Protein AF-A0A2W6PCV1-F1 (afdb_monomer_lite)

Radius of gyration: 12.13 Å; chains: 1; bounding box: 25×15×32 Å

Structure (mmCIF, N/CA/C/O backbone):
data_AF-A0A2W6PCV1-F1
#
_entry.id   AF-A0A2W6PCV1-F1
#
loop_
_atom_site.group_PDB
_atom_site.id
_atom_site.type_symbol
_atom_site.label_atom_id
_atom_site.label_alt_id
_atom_site.label_comp_id
_atom_site.label_asym_id
_atom_site.label_entity_id
_atom_site.label_seq_id
_atom_site.pdbx_PDB_ins_code
_atom_site.Cartn_x
_atom_site.Cartn_y
_atom_site.Cartn_z
_atom_site.occupancy
_atom_site.B_iso_or_equiv
_atom_site.auth_seq_id
_atom_site.auth_comp_id
_atom_site.auth_asym_id
_atom_site.auth_atom_id
_atom_site.pdbx_PDB_model_num
ATOM 1 N N . MET A 1 1 ? -11.977 -1.100 -16.736 1.00 66.06 1 MET A N 1
ATOM 2 C CA . MET A 1 1 ? -11.140 -1.604 -15.622 1.00 66.06 1 MET A CA 1
ATOM 3 C C . MET A 1 1 ? -11.532 -0.838 -14.365 1.00 66.06 1 MET A C 1
ATOM 5 O O . MET A 1 1 ? -11.702 0.371 -14.474 1.00 66.06 1 MET A O 1
ATOM 9 N N . ALA A 1 2 ? -11.730 -1.494 -13.221 1.00 82.19 2 ALA A N 1
ATOM 10 C CA . ALA A 1 2 ? -12.025 -0.789 -11.969 1.00 82.19 2 ALA A CA 1
ATOM 11 C C . ALA A 1 2 ? -10.789 -0.016 -11.466 1.00 82.19 2 ALA A C 1
ATOM 13 O O . ALA A 1 2 ? -9.660 -0.471 -11.649 1.00 82.19 2 ALA A O 1
ATOM 14 N N . ASP A 1 3 ? -10.995 1.140 -10.831 1.00 93.06 3 ASP A N 1
ATOM 15 C CA . ASP A 1 3 ? -9.921 1.917 -10.201 1.00 93.06 3 ASP A CA 1
ATOM 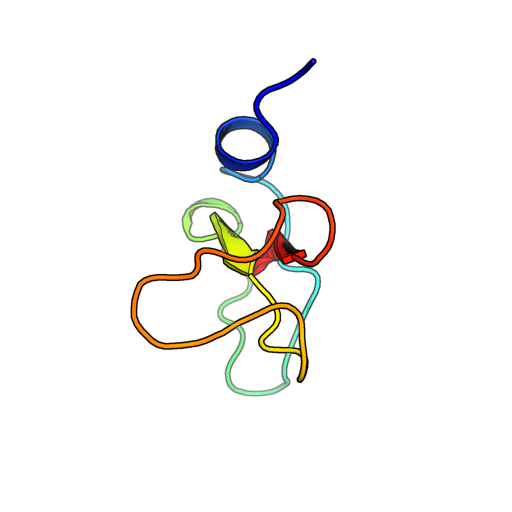16 C C . ASP A 1 3 ? -9.540 1.270 -8.859 1.00 93.06 3 ASP A C 1
ATOM 18 O O . ASP A 1 3 ? -10.169 1.514 -7.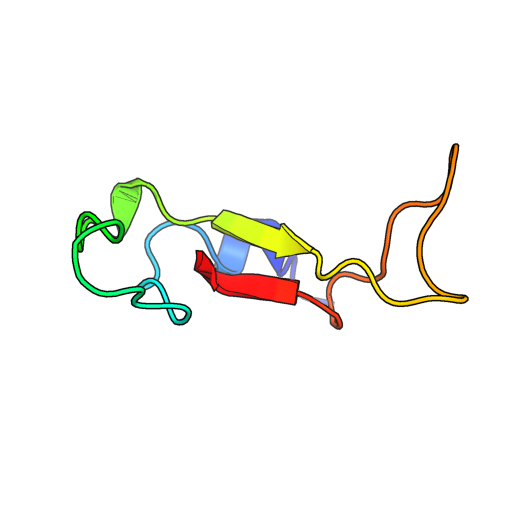825 1.00 93.06 3 ASP A O 1
ATOM 22 N N . LEU A 1 4 ? -8.514 0.413 -8.887 1.00 93.75 4 LEU A N 1
ATOM 23 C CA . LEU A 1 4 ? -8.056 -0.349 -7.720 1.00 93.75 4 LEU A CA 1
ATOM 24 C C . LEU A 1 4 ? -7.621 0.550 -6.555 1.00 93.75 4 LEU A C 1
ATOM 26 O O . LEU A 1 4 ? -7.751 0.158 -5.398 1.00 93.75 4 LEU A O 1
ATOM 30 N N . ARG A 1 5 ? -7.145 1.771 -6.836 1.00 93.12 5 ARG A N 1
ATOM 31 C CA . ARG A 1 5 ? -6.703 2.712 -5.793 1.00 93.12 5 ARG A CA 1
ATOM 32 C C . ARG A 1 5 ? -7.884 3.209 -4.981 1.00 93.12 5 ARG A C 1
ATOM 34 O O . ARG A 1 5 ? -7.810 3.266 -3.759 1.00 93.12 5 ARG A O 1
ATOM 41 N N . LYS A 1 6 ? -8.986 3.526 -5.662 1.00 94.75 6 LYS A N 1
ATOM 42 C CA . LYS A 1 6 ? -10.244 3.891 -5.000 1.00 94.75 6 LYS A CA 1
ATOM 43 C C . LYS A 1 6 ? -10.865 2.695 -4.293 1.00 94.75 6 LYS A C 1
ATOM 45 O O . LYS A 1 6 ? -11.368 2.855 -3.188 1.00 94.75 6 LYS A O 1
ATOM 50 N N . ALA A 1 7 ? -10.788 1.511 -4.900 1.00 94.75 7 ALA A N 1
ATOM 51 C CA . ALA A 1 7 ? -11.338 0.288 -4.322 1.00 94.75 7 ALA A CA 1
ATOM 52 C C . ALA A 1 7 ? -10.626 -0.160 -3.031 1.00 94.75 7 ALA A C 1
ATOM 54 O O . ALA A 1 7 ? -11.239 -0.838 -2.213 1.00 94.75 7 ALA A O 1
ATOM 55 N N . ALA A 1 8 ? -9.356 0.210 -2.837 1.00 95.38 8 ALA A N 1
ATOM 56 C CA . ALA A 1 8 ? -8.600 -0.095 -1.622 1.00 95.38 8 ALA A CA 1
ATOM 57 C C . ALA A 1 8 ? -8.989 0.773 -0.412 1.00 95.38 8 ALA A C 1
ATOM 59 O O . ALA A 1 8 ? -8.736 0.380 0.724 1.00 95.38 8 ALA A O 1
ATOM 60 N N . ARG A 1 9 ? -9.601 1.943 -0.632 1.00 95.50 9 ARG A N 1
ATOM 61 C CA . ARG A 1 9 ? -9.948 2.871 0.450 1.00 95.50 9 ARG A CA 1
ATOM 62 C C . ARG A 1 9 ? -11.024 2.266 1.354 1.00 95.50 9 ARG A C 1
ATOM 64 O O . ARG A 1 9 ? -12.051 1.806 0.859 1.00 95.50 9 ARG A O 1
ATOM 71 N N . GLY A 1 10 ? -10.810 2.297 2.669 1.00 94.75 10 GLY A N 1
ATOM 72 C CA . GLY A 1 10 ? -11.761 1.737 3.638 1.00 94.75 10 GLY A CA 1
ATOM 73 C C . GLY A 1 10 ? -11.736 0.208 3.726 1.00 94.75 10 GLY A C 1
ATOM 74 O O . GLY A 1 10 ? -12.589 -0.381 4.389 1.00 94.75 10 GLY A O 1
ATOM 75 N N . ARG A 1 11 ? -10.799 -0.453 3.036 1.00 96.38 11 ARG A N 1
ATOM 76 C CA . ARG A 1 11 ? -10.589 -1.900 3.129 1.00 96.38 11 ARG A CA 1
ATOM 77 C C . ARG A 1 11 ? -9.567 -2.197 4.215 1.00 96.38 11 ARG A C 1
ATOM 79 O O . ARG A 1 11 ? -8.748 -1.364 4.566 1.00 96.38 11 ARG A O 1
ATOM 86 N N . GLU A 1 12 ? -9.604 -3.413 4.720 1.00 97.06 12 GLU A N 1
ATOM 87 C CA . GLU A 1 12 ? -8.708 -3.837 5.784 1.00 97.06 12 GLU A CA 1
ATOM 88 C C . GLU A 1 12 ? -7.258 -4.006 5.295 1.00 97.06 12 GLU A C 1
ATOM 90 O O . GLU A 1 12 ? -7.009 -4.658 4.274 1.00 97.06 12 GLU A O 1
ATOM 95 N N . CYS A 1 13 ? -6.303 -3.472 6.065 1.00 97.31 13 CYS A N 1
ATOM 96 C CA . CYS A 1 13 ? -4.867 -3.665 5.863 1.00 97.31 13 CYS A CA 1
ATOM 97 C C . CYS A 1 13 ? -4.512 -5.159 5.771 1.00 97.31 13 CYS A C 1
ATOM 99 O O . CYS A 1 13 ? -4.782 -5.942 6.686 1.00 97.31 13 CYS A O 1
ATOM 101 N N . GLN A 1 14 ? -3.865 -5.551 4.674 1.00 97.69 14 GLN A N 1
ATOM 102 C CA . GLN A 1 14 ? -3.428 -6.927 4.427 1.00 97.69 14 GLN A CA 1
ATOM 103 C C . GLN A 1 14 ? -1.984 -7.180 4.884 1.00 97.69 14 GLN A C 1
ATOM 105 O O . GLN A 1 14 ? -1.576 -8.331 4.989 1.00 97.69 14 GLN A O 1
ATOM 110 N N . VAL A 1 15 ? -1.203 -6.132 5.181 1.00 97.06 15 VAL A N 1
ATOM 111 C CA . VAL A 1 15 ? 0.200 -6.280 5.620 1.00 97.06 15 VAL A CA 1
ATOM 112 C C . VAL A 1 15 ? 0.299 -6.711 7.087 1.00 97.06 15 VAL A C 1
ATOM 114 O O . VAL A 1 15 ? 1.111 -7.567 7.420 1.00 97.06 15 VAL A O 1
ATOM 117 N N . ARG A 1 16 ? -0.527 -6.119 7.964 1.00 96.19 16 ARG A N 1
ATOM 118 C CA . ARG A 1 16 ? -0.696 -6.504 9.381 1.00 96.19 16 ARG A CA 1
ATOM 119 C C . ARG A 1 16 ? 0.609 -6.723 10.172 1.00 96.19 16 ARG A C 1
ATOM 121 O O . ARG A 1 16 ? 0.724 -7.672 10.943 1.00 96.19 16 ARG A O 1
ATOM 128 N N . ILE A 1 17 ? 1.587 -5.828 10.014 1.00 97.25 17 ILE A N 1
ATOM 129 C CA . ILE A 1 17 ? 2.859 -5.889 10.756 1.00 97.25 17 ILE A CA 1
ATOM 130 C C . ILE A 1 17 ? 2.594 -5.714 12.266 1.00 97.25 17 ILE A C 1
ATOM 132 O O . ILE A 1 17 ? 2.056 -4.671 12.657 1.00 97.25 17 ILE A O 1
ATOM 136 N N . PRO A 1 18 ? 2.984 -6.671 13.130 1.00 97.62 18 PRO A N 1
ATOM 137 C CA . PRO A 1 18 ? 2.793 -6.561 14.576 1.00 97.62 18 PRO A CA 1
ATOM 138 C C . PRO A 1 18 ? 3.491 -5.329 15.164 1.00 97.62 18 PRO A C 1
ATOM 140 O O . PRO A 1 18 ? 4.638 -5.042 14.830 1.00 97.62 18 PRO A O 1
ATOM 143 N N . GLY A 1 19 ? 2.798 -4.587 16.030 1.00 96.94 19 GLY A N 1
ATOM 144 C CA . GLY A 1 19 ? 3.330 -3.380 16.680 1.00 96.94 19 GLY A CA 1
ATOM 145 C C . GLY A 1 19 ? 3.429 -2.131 15.789 1.00 96.94 19 GLY A C 1
ATOM 146 O O . GLY A 1 19 ? 3.691 -1.054 16.311 1.00 96.94 19 GLY A O 1
ATOM 147 N N . VAL A 1 20 ? 3.191 -2.249 14.476 1.00 97.38 20 VAL A N 1
ATOM 148 C CA . VAL A 1 20 ? 3.206 -1.121 13.520 1.00 97.38 20 VAL A CA 1
ATOM 149 C C . VAL A 1 20 ? 1.822 -0.878 12.917 1.00 97.38 20 VAL A C 1
ATOM 151 O O . VAL A 1 20 ? 1.414 0.268 12.741 1.00 97.38 20 VAL A O 1
ATOM 154 N N . CYS A 1 21 ? 1.086 -1.944 12.591 1.00 96.75 21 CYS A N 1
ATOM 155 C CA . CYS A 1 21 ? -0.258 -1.828 12.036 1.00 96.75 21 CYS A CA 1
ATOM 156 C C . CYS A 1 21 ? -1.222 -1.249 13.080 1.00 96.75 21 CYS A C 1
ATOM 158 O O . CYS A 1 21 ? -1.334 -1.766 14.190 1.00 96.75 21 CYS A O 1
ATOM 160 N N . ASN A 1 22 ? -1.946 -0.198 12.698 1.00 96.56 22 ASN A N 1
ATOM 161 C CA . ASN A 1 22 ? -2.921 0.474 13.559 1.00 96.56 22 ASN A CA 1
ATOM 162 C C . ASN A 1 22 ? -4.312 -0.201 13.558 1.00 96.56 22 ASN A C 1
ATOM 164 O O . ASN A 1 22 ? -5.171 0.192 14.340 1.00 96.56 22 ASN A O 1
ATOM 168 N N . GLY A 1 23 ? -4.558 -1.177 12.673 1.00 95.94 23 GLY A N 1
ATOM 169 C CA . GLY A 1 23 ? -5.851 -1.857 12.523 1.00 95.94 23 GLY A CA 1
ATOM 170 C C . GLY A 1 23 ? -7.000 -0.989 11.986 1.00 95.94 23 GLY A C 1
ATOM 171 O O . GLY A 1 23 ? -8.135 -1.460 11.933 1.00 95.94 23 GLY A O 1
ATOM 172 N N . ASN A 1 24 ? -6.744 0.258 11.576 1.00 96.88 24 ASN A N 1
ATOM 173 C CA . ASN A 1 24 ? -7.776 1.186 11.120 1.00 96.88 24 ASN A CA 1
ATOM 174 C C . ASN A 1 24 ? -7.923 1.171 9.587 1.00 96.88 24 ASN A C 1
ATOM 176 O O . ASN A 1 24 ? -7.128 1.778 8.864 1.00 96.88 24 ASN A O 1
ATOM 180 N N . SER A 1 25 ? -9.006 0.554 9.107 1.00 96.56 25 SER A N 1
ATOM 181 C CA . SER A 1 25 ? -9.324 0.433 7.673 1.00 96.56 25 SER A CA 1
ATOM 182 C C . SER A 1 25 ? -9.580 1.778 6.977 1.00 96.56 25 SER A C 1
ATOM 184 O O . SER A 1 25 ? -9.425 1.880 5.761 1.00 96.56 25 SER A O 1
ATOM 186 N N . GLU A 1 26 ? -9.936 2.840 7.710 1.00 96.69 26 GLU A N 1
ATOM 187 C CA . GLU A 1 26 ? -10.130 4.181 7.131 1.00 96.69 26 GLU A CA 1
ATOM 188 C C . GLU A 1 26 ? -8.820 4.797 6.628 1.00 96.69 26 GLU A C 1
ATOM 190 O O . GLU A 1 26 ? -8.831 5.642 5.729 1.00 96.69 26 GLU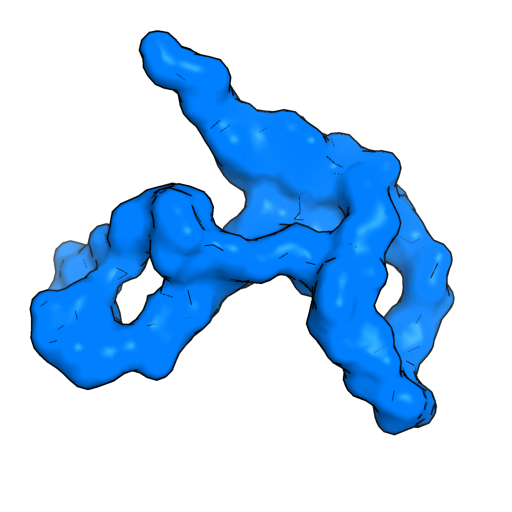 A O 1
ATOM 195 N N . THR A 1 27 ? -7.693 4.357 7.195 1.00 96.19 27 THR A N 1
ATOM 196 C CA . THR A 1 27 ? -6.351 4.821 6.820 1.00 96.19 27 THR A CA 1
ATOM 197 C C . THR A 1 27 ? -5.744 4.027 5.670 1.00 96.19 27 THR A C 1
ATOM 199 O O . THR A 1 27 ? -4.721 4.438 5.125 1.00 96.19 27 THR A O 1
ATOM 202 N N . SER A 1 28 ? -6.384 2.925 5.273 1.00 97.19 28 SER A N 1
ATOM 203 C CA . SER A 1 28 ? -5.824 2.018 4.286 1.00 97.19 28 SER A CA 1
ATOM 204 C C . SER A 1 28 ? -5.944 2.536 2.855 1.00 97.19 28 SER A C 1
ATOM 206 O O . SER A 1 28 ? -6.974 3.072 2.428 1.00 97.19 28 SER A O 1
ATOM 208 N N . ILE A 1 29 ? -4.870 2.332 2.098 1.00 96.75 29 ILE A N 1
ATOM 209 C CA . ILE A 1 29 ? -4.735 2.704 0.688 1.00 96.75 29 ILE A CA 1
ATOM 210 C C . ILE A 1 29 ? -4.111 1.561 -0.118 1.00 96.75 29 ILE A C 1
ATOM 212 O O . ILE A 1 29 ? -3.640 0.564 0.425 1.00 96.75 29 ILE A O 1
ATOM 216 N N . LEU A 1 30 ? -4.068 1.715 -1.442 1.00 97.50 30 LEU A N 1
ATOM 217 C CA . LEU A 1 30 ? -3.307 0.813 -2.301 1.00 97.50 30 LEU A CA 1
ATOM 218 C C . LEU A 1 30 ? -1.821 1.212 -2.298 1.00 97.50 30 LEU A C 1
ATOM 220 O O . LEU A 1 30 ? -1.446 2.211 -2.915 1.00 97.50 30 LEU A O 1
ATOM 224 N N . ALA A 1 31 ? -0.982 0.427 -1.626 1.00 96.44 31 ALA A N 1
ATOM 225 C CA . ALA A 1 31 ? 0.457 0.639 -1.511 1.00 96.44 31 ALA A CA 1
ATOM 226 C C . ALA A 1 31 ? 1.236 -0.220 -2.522 1.00 96.44 31 ALA A C 1
ATOM 228 O O . ALA A 1 31 ? 1.211 -1.451 -2.462 1.00 96.44 31 ALA A O 1
ATOM 229 N N . HIS A 1 32 ? 1.949 0.422 -3.452 1.00 96.19 32 HIS A N 1
ATOM 230 C CA . HIS A 1 32 ? 2.752 -0.267 -4.470 1.00 96.19 32 HIS A CA 1
ATOM 231 C C . HIS A 1 32 ? 3.974 -0.961 -3.877 1.00 96.19 32 HIS A C 1
ATOM 233 O O . HIS A 1 32 ? 4.753 -0.360 -3.136 1.00 96.19 32 HIS A O 1
ATOM 239 N N . ILE A 1 33 ? 4.192 -2.209 -4.287 1.00 95.12 33 ILE A N 1
ATOM 240 C CA . ILE A 1 33 ? 5.385 -2.962 -3.912 1.00 95.12 33 ILE A CA 1
ATOM 241 C C . ILE A 1 33 ? 6.527 -2.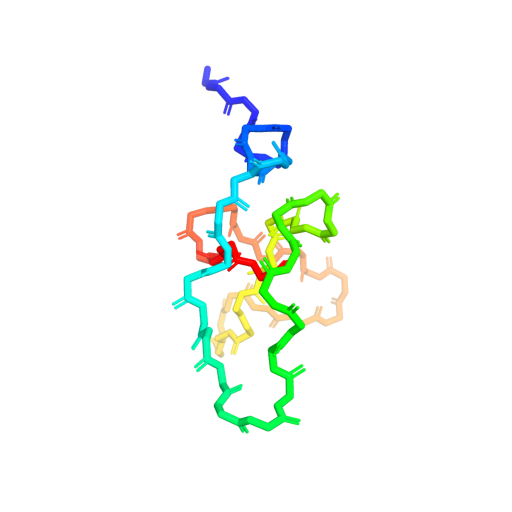588 -4.855 1.00 95.12 33 ILE A C 1
ATOM 243 O O . ILE A 1 33 ? 6.401 -2.616 -6.081 1.00 95.12 33 ILE A O 1
ATOM 247 N N . ARG A 1 34 ? 7.674 -2.237 -4.272 1.00 93.88 34 ARG A N 1
ATOM 248 C CA . ARG A 1 34 ? 8.889 -1.921 -5.025 1.00 93.88 34 ARG A CA 1
ATOM 249 C C . ARG A 1 34 ? 9.599 -3.218 -5.397 1.00 93.88 34 ARG A C 1
ATOM 251 O O . ARG A 1 34 ? 10.303 -3.795 -4.576 1.00 93.88 34 ARG A O 1
ATOM 258 N N . LEU A 1 35 ? 9.406 -3.658 -6.636 1.00 93.00 35 LEU A N 1
ATOM 259 C CA . LEU A 1 35 ? 10.095 -4.812 -7.212 1.00 93.00 35 LEU A CA 1
ATOM 260 C C . LEU A 1 35 ? 11.103 -4.351 -8.274 1.00 93.00 35 LEU A C 1
ATOM 262 O O . LEU A 1 35 ? 10.794 -3.467 -9.080 1.00 93.00 35 LEU A O 1
ATOM 266 N N . ALA A 1 36 ? 12.295 -4.951 -8.298 1.00 91.75 36 ALA A N 1
ATOM 267 C CA . ALA A 1 36 ? 13.292 -4.672 -9.330 1.00 91.75 36 ALA A CA 1
ATOM 268 C C . ALA A 1 36 ? 12.708 -4.919 -10.734 1.00 91.75 36 ALA A C 1
ATOM 270 O O . ALA A 1 36 ? 11.966 -5.875 -10.947 1.00 91.75 36 ALA A O 1
ATOM 271 N N . GLY A 1 37 ? 13.005 -4.025 -11.681 1.00 90.38 37 GLY A N 1
ATOM 272 C CA . GLY A 1 37 ? 12.472 -4.080 -13.049 1.00 90.38 37 GLY A CA 1
ATOM 273 C C . GLY A 1 37 ? 11.060 -3.506 -13.229 1.00 90.38 37 GLY A C 1
ATOM 274 O O . GLY A 1 37 ? 10.668 -3.243 -14.360 1.00 90.38 37 GLY A O 1
ATOM 275 N N . LEU A 1 38 ? 10.314 -3.252 -12.145 1.00 90.75 38 LEU A N 1
ATOM 276 C CA . LEU A 1 38 ? 8.952 -2.689 -12.189 1.00 90.75 38 LEU A CA 1
ATOM 277 C C . LEU A 1 38 ? 8.826 -1.331 -11.475 1.00 90.75 38 LEU A C 1
ATOM 279 O O . LEU A 1 38 ? 7.741 -0.751 -11.429 1.00 90.75 38 LEU A O 1
ATOM 283 N N . CYS A 1 39 ? 9.914 -0.825 -10.888 1.00 92.00 39 CYS A N 1
ATOM 284 C CA . CYS A 1 39 ? 9.950 0.438 -10.154 1.00 92.00 39 CYS A CA 1
ATOM 285 C C . CYS A 1 39 ? 11.279 1.183 -10.377 1.00 92.00 39 CYS A C 1
ATOM 287 O O . CYS A 1 39 ? 12.288 0.566 -10.715 1.00 92.00 39 CYS A O 1
ATOM 289 N N . GLY A 1 40 ? 11.285 2.507 -10.188 1.00 88.56 40 GLY A N 1
ATOM 290 C CA . GLY A 1 40 ? 12.470 3.349 -10.391 1.00 88.56 40 GLY A CA 1
ATOM 291 C C . GLY A 1 40 ? 12.135 4.839 -10.468 1.00 88.56 40 GLY A C 1
ATOM 292 O O . GLY A 1 40 ? 10.980 5.236 -10.305 1.00 88.56 40 GLY A O 1
ATOM 293 N N . THR A 1 41 ? 13.140 5.676 -10.721 1.00 91.56 41 THR A N 1
ATOM 294 C CA . THR A 1 41 ? 12.942 7.121 -10.905 1.00 91.56 41 THR A CA 1
ATOM 295 C C . THR A 1 41 ? 12.040 7.374 -12.111 1.00 91.56 41 THR A C 1
ATOM 297 O O . THR A 1 41 ? 12.339 6.930 -13.214 1.00 91.56 41 THR A O 1
ATOM 300 N N . GLY A 1 42 ? 10.915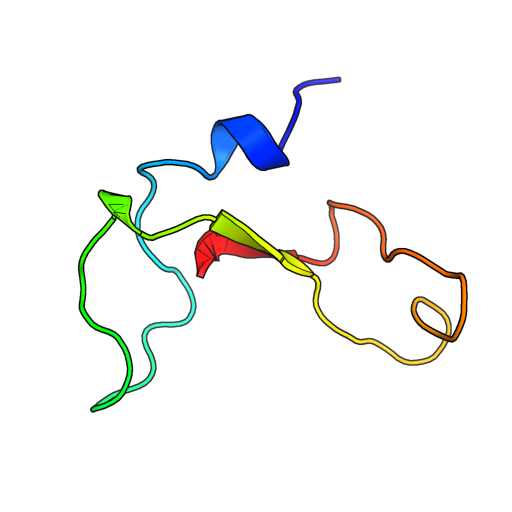 8.058 -11.896 1.00 91.12 42 GLY A N 1
ATOM 301 C CA . GLY A 1 42 ? 9.924 8.325 -12.945 1.00 91.12 42 GLY A CA 1
ATOM 302 C C . GLY A 1 42 ? 9.060 7.123 -13.347 1.00 91.12 42 GLY A C 1
ATOM 303 O O . GLY A 1 42 ? 8.205 7.266 -14.217 1.00 91.12 42 GLY A O 1
ATOM 304 N N . ILE A 1 43 ? 9.232 5.955 -12.716 1.00 92.69 43 ILE A N 1
ATOM 305 C CA . ILE A 1 43 ? 8.483 4.737 -13.044 1.00 92.69 43 ILE A CA 1
ATOM 306 C C . ILE A 1 43 ? 7.534 4.407 -11.899 1.00 92.69 43 ILE A C 1
ATOM 308 O O . ILE A 1 43 ? 7.950 3.972 -10.820 1.00 92.69 43 ILE A O 1
ATOM 312 N N . LYS A 1 44 ? 6.237 4.576 -12.159 1.00 89.00 44 LYS A N 1
ATOM 313 C CA . LYS A 1 44 ? 5.182 4.141 -11.247 1.00 89.00 44 LYS A CA 1
ATOM 314 C C . LYS A 1 44 ? 4.902 2.641 -11.446 1.00 89.00 44 LYS A C 1
ATOM 316 O O . LYS A 1 44 ? 4.529 2.259 -12.555 1.00 89.00 44 LYS A O 1
ATOM 321 N N . PRO A 1 45 ? 4.975 1.809 -10.391 1.00 93.50 45 PRO A N 1
ATOM 322 C CA . PRO A 1 45 ? 4.619 0.398 -10.492 1.00 93.50 45 PRO A CA 1
ATOM 323 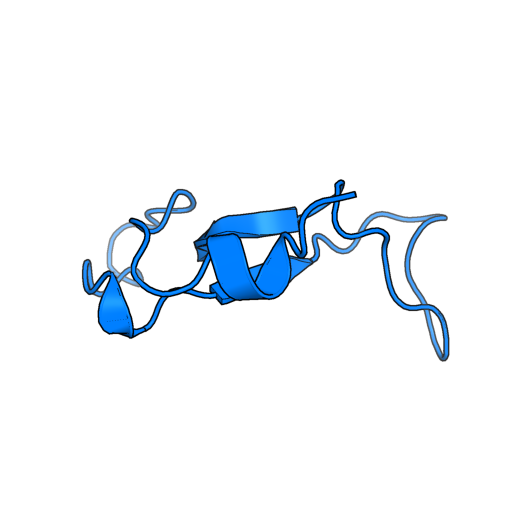C C . PRO A 1 45 ? 3.145 0.181 -10.881 1.00 93.50 45 PRO A C 1
ATOM 325 O O . PRO A 1 45 ? 2.280 1.024 -10.578 1.00 93.50 45 PRO A O 1
ATOM 328 N N . PRO A 1 46 ? 2.835 -0.951 -11.538 1.00 94.56 46 PRO A N 1
ATOM 329 C CA . PRO A 1 46 ? 1.465 -1.316 -11.880 1.00 94.56 46 PRO A CA 1
ATOM 330 C C . PRO A 1 46 ? 0.621 -1.536 -10.619 1.00 94.56 46 PRO A C 1
ATOM 332 O O . PRO A 1 46 ? 1.100 -2.064 -9.620 1.00 94.56 46 PRO A O 1
ATOM 335 N N . ASP A 1 47 ? -0.664 -1.177 -10.679 1.00 95.00 47 ASP A N 1
ATOM 336 C CA . ASP A 1 47 ? -1.588 -1.290 -9.537 1.00 95.00 47 ASP A CA 1
ATOM 337 C C . ASP A 1 47 ? -1.868 -2.755 -9.124 1.00 95.00 47 ASP A C 1
ATOM 339 O O . ASP A 1 47 ? -2.339 -2.995 -8.020 1.00 95.00 47 ASP A O 1
ATOM 343 N N . LEU A 1 48 ? -1.534 -3.732 -9.980 1.00 94.88 48 LEU A N 1
ATOM 344 C CA . LEU A 1 48 ? -1.571 -5.166 -9.657 1.00 94.88 48 LEU A CA 1
ATOM 345 C C . LEU A 1 48 ? -0.445 -5.601 -8.710 1.00 94.88 48 LEU A C 1
ATOM 347 O O . LEU A 1 48 ? -0.579 -6.604 -8.018 1.00 94.88 48 LEU A O 1
ATOM 351 N N . ILE A 1 49 ? 0.666 -4.864 -8.686 1.00 96.00 49 ILE A N 1
ATOM 352 C CA . ILE A 1 49 ? 1.823 -5.147 -7.832 1.00 96.00 49 ILE A CA 1
ATOM 353 C C . ILE A 1 49 ? 1.762 -4.186 -6.645 1.00 96.00 49 ILE A C 1
ATOM 355 O O . ILE A 1 49 ? 2.577 -3.277 -6.473 1.00 96.00 49 ILE A O 1
ATOM 359 N N . ALA A 1 50 ? 0.704 -4.348 -5.859 1.00 96.75 50 ALA A N 1
ATOM 360 C CA . ALA A 1 50 ? 0.387 -3.526 -4.706 1.00 96.75 50 ALA A CA 1
ATOM 361 C C . ALA A 1 50 ? -0.383 -4.340 -3.659 1.00 96.75 50 ALA A C 1
ATOM 363 O O . ALA A 1 50 ? -0.948 -5.389 -3.963 1.00 96.75 50 ALA A O 1
ATOM 364 N N . THR A 1 51 ? -0.416 -3.844 -2.428 1.00 97.12 51 THR A N 1
ATOM 365 C CA . THR A 1 51 ? -1.194 -4.414 -1.324 1.00 97.12 51 THR A CA 1
ATOM 366 C C . THR A 1 51 ? -2.011 -3.323 -0.643 1.00 97.12 51 THR A C 1
ATOM 368 O O . THR A 1 51 ? -1.716 -2.139 -0.795 1.00 97.12 51 THR A O 1
ATOM 371 N N . ILE A 1 52 ? -3.046 -3.707 0.096 1.00 97.62 52 ILE A N 1
ATOM 372 C CA . ILE A 1 52 ? -3.796 -2.769 0.932 1.00 97.62 52 ILE A CA 1
ATOM 373 C C . ILE A 1 52 ? -3.000 -2.600 2.225 1.00 97.62 52 ILE A C 1
ATOM 375 O O . ILE A 1 52 ? -2.799 -3.577 2.953 1.00 97.62 52 ILE A O 1
ATOM 379 N N . ALA A 1 53 ? -2.529 -1.385 2.483 1.00 94.81 53 ALA A N 1
ATOM 380 C CA . ALA A 1 53 ? -1.778 -1.029 3.682 1.00 94.81 53 ALA A CA 1
ATOM 381 C C . ALA A 1 53 ? -2.482 0.120 4.390 1.00 94.81 53 ALA A C 1
ATOM 383 O O . ALA A 1 53 ? -2.817 1.100 3.689 1.00 94.81 53 ALA A O 1
#

Organism: Escherichia coli (NCBI:txid562)

InterPro domains:
  IPR010774 Putative nuclease YbcO [PF07102] (3-53)

pLDDT: mean 94.22, std 4.86, range [66.06, 97.69]

Secondary structure (DSSP, 8-state):
---HHHHTTTSPPSS--TTT----GGG--EEEP--TTT-BTTBPPPTTSEEE-

Foldseek 3Di:
DDPVFVVLALDFFPVPDPPPDPRGSNPWGWAADDDPPQDDDVGDHDSVRTGTD

Sequence (53 aa):
MADLRKAARGRECQVRIPGVCNGNSETSILAHIRLAGLCGTGIKPPDLIATIA